Protein AF-A0A1D2M271-F1 (afdb_monomer)

pLDDT: mean 74.75, std 14.05, range [47.47, 93.06]

Foldseek 3Di:
DDDDPVNVVVVVVVVVVVVVVVVVVPVQAQPADVVLVVLLVQQVVQCVVVVNDNVRGDPRDPSNPPVNSRD

Solvent-accessible surface area (backbone atoms only — not comparable to full-atom values): 4300 Å² total; per-residue (Å²): 135,81,84,50,74,66,57,54,51,54,50,52,52,52,52,53,53,56,55,54,64,59,55,65,71,61,75,69,58,41,51,65,52,63,71,40,52,51,52,39,48,54,49,52,52,41,23,60,74,53,72,70,34,62,89,84,38,76,80,83,64,94,62,55,53,76,76,52,58,57,66

Structure (mmCIF, N/CA/C/O backbone):
data_AF-A0A1D2M271-F1
#
_entry.id   AF-A0A1D2M271-F1
#
loop_
_atom_site.group_PDB
_atom_site.id
_atom_site.type_symbol
_atom_site.label_atom_id
_atom_site.label_alt_id
_atom_site.label_comp_id
_atom_site.label_asym_id
_atom_site.label_entity_id
_atom_site.label_seq_id
_atom_site.pdbx_PDB_ins_code
_atom_site.Cartn_x
_atom_site.Cartn_y
_atom_site.Cartn_z
_atom_site.occupancy
_atom_site.B_iso_or_equiv
_atom_site.auth_seq_id
_atom_site.auth_comp_id
_atom_site.auth_asym_id
_atom_site.auth_atom_id
_atom_site.pdbx_PDB_model_num
ATOM 1 N N . MET A 1 1 ? -2.661 -2.153 53.800 1.00 55.53 1 MET A N 1
ATOM 2 C CA . MET A 1 1 ? -2.089 -3.515 53.679 1.00 55.53 1 MET A CA 1
ATOM 3 C C . MET A 1 1 ? -0.781 -3.398 52.907 1.00 55.53 1 MET A C 1
ATOM 5 O O . MET A 1 1 ? -0.777 -2.723 51.886 1.00 55.53 1 MET A O 1
ATOM 9 N N . LYS A 1 2 ? 0.338 -3.917 53.428 1.00 70.19 2 LYS A N 1
ATOM 10 C CA . LYS A 1 2 ? 1.668 -3.743 52.815 1.00 70.19 2 LYS A CA 1
ATOM 11 C C . LYS A 1 2 ? 1.862 -4.845 51.762 1.00 70.19 2 LYS A C 1
ATOM 13 O O . LYS A 1 2 ? 1.658 -6.006 52.117 1.00 70.19 2 LYS A O 1
ATOM 18 N N . PRO A 1 3 ? 2.189 -4.524 50.499 1.00 66.88 3 PRO A N 1
ATOM 19 C CA . PRO A 1 3 ? 2.348 -5.546 49.473 1.00 66.88 3 PRO A CA 1
ATOM 20 C C . PRO A 1 3 ? 3.494 -6.486 49.860 1.00 66.88 3 PRO A C 1
ATOM 22 O O . PRO A 1 3 ? 4.573 -6.044 50.258 1.00 66.88 3 PRO A O 1
ATOM 25 N N . SER A 1 4 ? 3.236 -7.792 49.786 1.00 82.56 4 SER A N 1
ATOM 26 C CA . SER A 1 4 ? 4.254 -8.811 50.036 1.00 82.56 4 SER A CA 1
ATOM 27 C C . SER A 1 4 ? 5.283 -8.792 48.906 1.00 82.56 4 SER A C 1
ATOM 29 O O . SER A 1 4 ? 4.943 -8.522 47.753 1.00 82.56 4 SER A O 1
ATOM 31 N N . LYS A 1 5 ? 6.542 -9.125 49.212 1.00 82.69 5 LYS A N 1
ATOM 32 C CA . LYS A 1 5 ? 7.622 -9.225 48.211 1.00 82.69 5 LYS A CA 1
ATOM 33 C C . LYS A 1 5 ? 7.252 -10.167 47.056 1.00 82.69 5 LYS A C 1
ATOM 35 O O . LYS A 1 5 ? 7.636 -9.921 45.919 1.00 82.69 5 LYS A O 1
ATOM 40 N N . VAL A 1 6 ? 6.448 -11.193 47.346 1.00 84.44 6 VAL A N 1
ATOM 41 C CA . VAL A 1 6 ? 5.918 -12.140 46.354 1.00 84.44 6 VAL A CA 1
ATOM 42 C C . VAL A 1 6 ? 4.979 -11.445 45.366 1.00 84.44 6 VAL A C 1
ATOM 44 O O . VAL A 1 6 ? 5.097 -11.641 44.164 1.00 84.44 6 VAL A O 1
ATOM 47 N N . THR A 1 7 ? 4.092 -10.575 45.853 1.00 83.56 7 THR A N 1
ATOM 48 C CA . THR A 1 7 ? 3.163 -9.812 45.007 1.00 83.56 7 THR A CA 1
ATOM 49 C C . THR A 1 7 ? 3.915 -8.875 44.065 1.00 83.56 7 THR A C 1
ATOM 51 O O . THR A 1 7 ? 3.563 -8.773 42.896 1.00 83.56 7 THR A O 1
ATOM 54 N N . VAL A 1 8 ? 4.984 -8.233 44.546 1.00 85.19 8 VAL A N 1
ATOM 55 C CA . VAL A 1 8 ? 5.812 -7.336 43.722 1.00 85.19 8 VAL A CA 1
ATOM 56 C C . VAL A 1 8 ? 6.543 -8.106 42.619 1.00 85.19 8 VAL A C 1
ATOM 58 O O . VAL A 1 8 ? 6.563 -7.652 41.478 1.00 85.19 8 VAL A O 1
ATOM 61 N N . LEU A 1 9 ? 7.092 -9.285 42.930 1.00 86.88 9 LEU A N 1
ATOM 62 C CA . LEU A 1 9 ? 7.777 -10.126 41.943 1.00 86.88 9 LEU A CA 1
ATOM 63 C C . LEU A 1 9 ? 6.831 -10.619 40.845 1.00 86.88 9 LEU A C 1
ATOM 65 O O . LEU A 1 9 ? 7.192 -10.555 39.675 1.00 86.88 9 LEU A O 1
ATOM 69 N N . LEU A 1 10 ? 5.620 -11.050 41.207 1.00 86.88 10 LEU A N 1
ATOM 70 C CA . LEU A 1 10 ? 4.625 -11.521 40.238 1.00 86.88 10 LEU A CA 1
ATOM 71 C C . LEU A 1 10 ? 4.156 -10.411 39.293 1.00 86.88 10 LEU A C 1
ATOM 73 O O . LEU A 1 10 ? 3.980 -10.647 38.102 1.00 86.88 10 LEU A O 1
ATOM 77 N N . ILE A 1 11 ? 3.979 -9.193 39.808 1.00 86.81 11 ILE A N 1
ATOM 78 C CA . ILE A 1 11 ? 3.612 -8.046 38.971 1.00 86.81 11 ILE A CA 1
ATOM 79 C C . ILE A 1 11 ? 4.762 -7.706 38.017 1.00 86.81 11 ILE A C 1
ATOM 81 O O . ILE A 1 11 ? 4.532 -7.503 36.829 1.00 86.81 11 ILE A O 1
ATOM 85 N N . ALA A 1 12 ? 6.003 -7.687 38.509 1.00 85.69 12 ALA A N 1
ATOM 86 C CA . ALA A 1 12 ? 7.165 -7.358 37.688 1.00 85.69 12 ALA A CA 1
ATOM 87 C C . ALA A 1 12 ? 7.386 -8.366 36.547 1.00 85.69 12 ALA A C 1
ATOM 89 O O . ALA A 1 12 ? 7.652 -7.956 35.417 1.00 85.69 12 ALA A O 1
ATOM 90 N N . THR A 1 13 ? 7.238 -9.669 36.810 1.00 84.94 13 THR A N 1
ATOM 91 C CA . THR A 1 13 ? 7.381 -10.700 35.770 1.00 84.94 13 THR A CA 1
ATOM 92 C C . THR A 1 13 ? 6.259 -10.631 34.743 1.00 84.94 13 THR A C 1
ATOM 94 O O . THR A 1 13 ? 6.526 -10.749 33.549 1.00 84.94 13 THR A O 1
ATOM 97 N N . PHE A 1 14 ? 5.024 -10.376 35.180 1.00 85.31 14 PHE A N 1
ATOM 98 C CA . PHE A 1 14 ? 3.891 -10.215 34.272 1.00 85.31 14 PHE A CA 1
ATOM 99 C C . PHE A 1 14 ? 4.054 -8.983 33.369 1.00 85.31 14 PHE A C 1
ATOM 101 O O . PHE A 1 14 ? 3.836 -9.071 32.163 1.00 85.31 14 PHE A O 1
ATOM 108 N N . CYS A 1 15 ? 4.527 -7.861 33.920 1.00 84.25 15 CYS A N 1
ATOM 109 C CA . CYS A 1 15 ? 4.843 -6.666 33.136 1.00 84.25 15 CYS A CA 1
ATOM 110 C C . CYS A 1 15 ? 5.958 -6.918 32.110 1.00 84.25 15 CYS A C 1
ATOM 112 O O . CYS A 1 15 ? 5.844 -6.477 30.970 1.00 84.25 15 CYS A O 1
ATOM 114 N N . ALA A 1 16 ? 7.020 -7.636 32.487 1.00 82.31 16 ALA A N 1
ATOM 115 C CA . ALA A 1 16 ? 8.120 -7.949 31.574 1.00 82.31 16 ALA A CA 1
ATOM 116 C C . ALA A 1 16 ? 7.685 -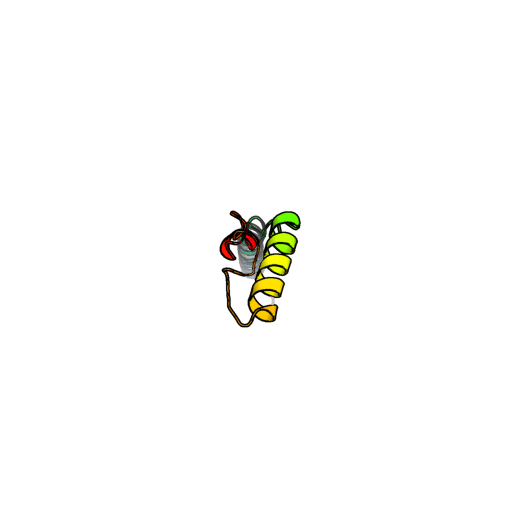8.884 30.432 1.00 82.31 16 ALA A C 1
ATOM 118 O O . ALA A 1 16 ? 8.060 -8.660 29.284 1.00 82.31 16 ALA A O 1
ATOM 119 N N . LEU A 1 17 ? 6.854 -9.889 30.731 1.00 80.19 17 LEU A N 1
ATOM 120 C CA . LEU A 1 17 ? 6.270 -10.778 29.723 1.00 80.19 17 LEU A CA 1
ATOM 121 C C . LEU A 1 17 ? 5.365 -10.013 28.755 1.00 80.19 17 LEU A C 1
ATOM 123 O O . LEU A 1 17 ? 5.479 -10.185 27.544 1.00 80.19 17 LEU A O 1
ATOM 127 N N . TRP A 1 18 ? 4.511 -9.129 29.274 1.00 77.81 18 TRP A N 1
ATOM 128 C CA . TRP A 1 18 ? 3.613 -8.338 28.437 1.00 77.81 18 TRP A CA 1
ATOM 129 C C . TRP A 1 18 ? 4.374 -7.377 27.514 1.00 77.81 18 TRP A C 1
ATOM 131 O O . TRP A 1 18 ? 4.051 -7.278 26.333 1.00 77.81 18 TRP A O 1
ATOM 141 N N . LEU A 1 19 ? 5.425 -6.724 28.021 1.00 73.62 19 LEU A N 1
ATOM 142 C CA . LEU A 1 19 ? 6.291 -5.870 27.204 1.00 73.62 19 LEU A CA 1
ATOM 143 C C . LEU A 1 19 ? 7.069 -6.668 26.147 1.00 73.62 19 LEU A C 1
ATOM 145 O O . LEU A 1 19 ? 7.216 -6.186 25.028 1.00 73.62 19 LEU A O 1
ATOM 149 N N . GLY A 1 20 ? 7.526 -7.882 26.469 1.00 66.88 20 GLY A N 1
ATOM 150 C CA . GLY A 1 20 ? 8.212 -8.758 25.514 1.00 66.88 20 GLY A CA 1
ATOM 151 C C . GLY A 1 20 ? 7.335 -9.141 24.319 1.00 66.88 20 GLY A C 1
ATOM 152 O O . GLY A 1 20 ? 7.792 -9.061 23.183 1.00 66.88 20 GLY A O 1
ATOM 153 N N . MET A 1 21 ? 6.057 -9.455 24.557 1.00 60.94 21 MET A N 1
ATOM 154 C CA . MET A 1 21 ? 5.114 -9.810 23.486 1.00 60.94 21 MET A CA 1
ATOM 155 C C . MET A 1 21 ? 4.812 -8.648 22.523 1.00 60.94 21 MET A C 1
ATOM 157 O O . MET A 1 21 ? 4.520 -8.888 21.358 1.00 60.94 21 MET A O 1
ATOM 161 N N . MET A 1 22 ? 4.906 -7.390 22.969 1.00 60.12 22 MET A N 1
ATOM 162 C CA . MET A 1 22 ? 4.672 -6.223 22.100 1.00 60.12 22 MET A CA 1
ATOM 163 C C . MET A 1 22 ? 5.842 -5.931 21.144 1.00 60.12 22 MET A C 1
ATOM 165 O O . MET A 1 22 ? 5.663 -5.246 20.137 1.00 60.12 22 MET A O 1
ATOM 169 N N . VAL A 1 23 ? 7.051 -6.416 21.449 1.00 58.47 23 VAL A N 1
ATOM 170 C CA . VAL A 1 23 ? 8.256 -6.122 20.655 1.00 58.47 23 VAL A CA 1
ATOM 171 C C . VAL A 1 23 ? 8.338 -6.986 19.391 1.00 58.47 23 VAL A C 1
ATOM 173 O O . VAL A 1 23 ? 8.792 -6.497 18.358 1.00 58.47 23 VAL A O 1
ATOM 176 N N . GLU A 1 24 ? 7.856 -8.231 19.427 1.00 52.66 24 GLU A N 1
ATOM 177 C CA . GLU A 1 24 ? 7.907 -9.141 18.269 1.00 52.66 24 GLU A CA 1
ATOM 178 C C . GLU A 1 24 ? 7.020 -8.678 17.099 1.00 52.66 24 GLU A C 1
ATOM 180 O O . GLU A 1 24 ? 7.432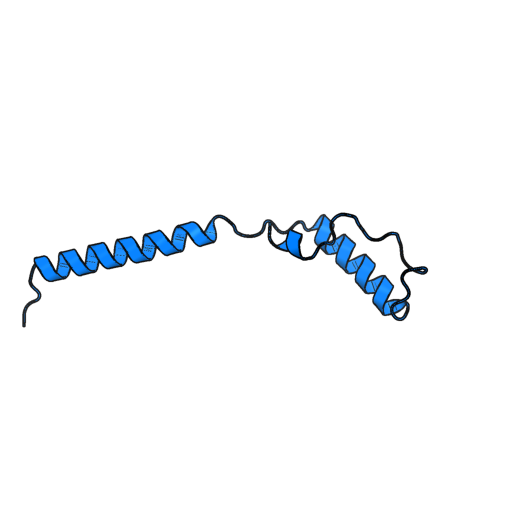 -8.759 15.943 1.00 52.66 24 GLU A O 1
ATOM 185 N N . GLU A 1 25 ? 5.861 -8.083 17.387 1.00 53.25 25 GLU A N 1
ATOM 186 C CA . GLU A 1 25 ? 4.908 -7.591 16.376 1.00 53.25 25 GLU A CA 1
ATOM 187 C C . GLU A 1 25 ? 5.414 -6.356 15.601 1.00 53.25 25 GLU A C 1
ATOM 189 O O . GLU A 1 25 ? 4.918 -6.050 14.521 1.00 53.25 25 GLU A O 1
ATOM 194 N N . THR A 1 26 ? 6.424 -5.636 16.109 1.00 51.44 26 THR A N 1
ATOM 195 C CA . THR A 1 26 ? 6.915 -4.397 15.464 1.00 51.44 26 THR A CA 1
ATOM 196 C C . THR A 1 26 ? 8.067 -4.655 14.479 1.00 51.44 26 THR A C 1
ATOM 198 O O . THR A 1 26 ? 8.436 -3.782 13.696 1.00 51.44 26 THR A O 1
ATOM 201 N N . SER A 1 27 ? 8.643 -5.860 14.497 1.00 49.78 27 SER A N 1
ATOM 202 C CA . SER A 1 27 ? 9.784 -6.250 13.652 1.00 49.78 27 SER A CA 1
ATOM 203 C C . SER A 1 27 ? 9.398 -6.501 12.187 1.00 49.78 27 SER A C 1
ATOM 205 O O . SER A 1 27 ? 10.234 -6.397 11.294 1.00 49.78 27 SER A O 1
ATOM 207 N N . SER A 1 28 ? 8.120 -6.781 11.927 1.00 52.75 28 SER A N 1
ATOM 208 C CA . SER A 1 28 ? 7.585 -7.018 10.578 1.00 52.75 28 SER A CA 1
ATOM 209 C C . SER A 1 28 ? 6.859 -5.780 10.054 1.00 52.75 28 SER A C 1
ATOM 211 O O . SER A 1 28 ? 5.766 -5.879 9.502 1.00 52.75 28 SER A O 1
ATOM 213 N N . ALA A 1 29 ? 7.408 -4.592 10.332 1.00 55.09 29 ALA A N 1
ATOM 214 C CA . ALA A 1 29 ? 6.844 -3.363 9.810 1.00 55.09 29 ALA A CA 1
ATOM 215 C C . ALA A 1 29 ? 7.095 -3.310 8.297 1.00 55.09 29 ALA A C 1
ATOM 217 O O . ALA A 1 29 ? 8.257 -3.344 7.885 1.00 55.09 29 ALA A O 1
ATOM 218 N N . PRO A 1 30 ? 6.032 -3.133 7.506 1.00 57.00 30 PRO A N 1
ATOM 219 C CA . PRO A 1 30 ? 6.121 -2.910 6.085 1.00 57.00 30 PRO A CA 1
ATOM 220 C C . PRO A 1 30 ? 7.196 -1.918 5.626 1.00 57.00 30 PRO A C 1
ATOM 222 O O . PRO A 1 30 ? 7.028 -0.7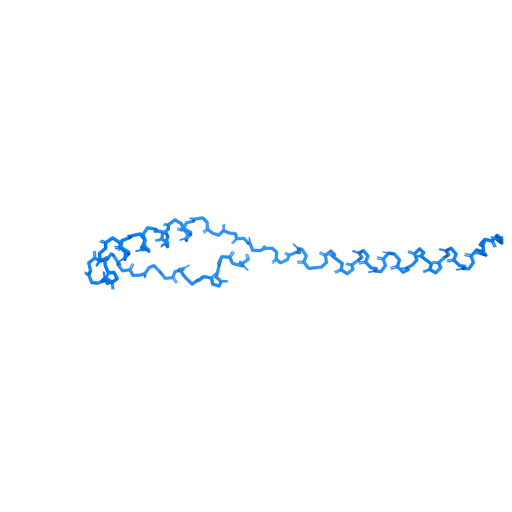07 5.770 1.00 57.00 30 PRO A O 1
ATOM 225 N N . GLN A 1 31 ? 8.281 -2.376 5.019 1.00 60.72 31 GLN A N 1
ATOM 226 C CA . GLN A 1 31 ? 9.131 -1.595 4.134 1.00 60.72 31 GLN A CA 1
ATOM 227 C C . GLN A 1 31 ? 8.298 -1.098 2.951 1.00 60.72 31 GLN A C 1
ATOM 229 O O . GLN A 1 31 ? 8.012 -1.792 1.975 1.00 60.72 31 GLN A O 1
ATOM 234 N N . ILE A 1 32 ? 7.896 0.165 3.053 1.00 64.62 32 ILE A N 1
ATOM 235 C CA . ILE A 1 32 ? 7.197 0.873 1.989 1.00 64.62 32 ILE A CA 1
ATOM 236 C C . ILE A 1 32 ? 8.156 1.046 0.805 1.00 64.62 32 ILE A C 1
ATOM 238 O O . ILE A 1 32 ? 9.086 1.855 0.852 1.00 64.62 32 ILE A O 1
ATOM 242 N N . ASP A 1 33 ? 7.902 0.330 -0.290 1.00 69.62 33 ASP A N 1
ATOM 243 C CA . ASP A 1 33 ? 8.561 0.593 -1.567 1.00 69.62 33 ASP A CA 1
ATOM 244 C C . ASP A 1 33 ? 7.943 1.846 -2.218 1.00 69.62 33 ASP A C 1
ATOM 246 O O . ASP A 1 33 ? 6.833 1.842 -2.769 1.00 69.62 33 ASP A O 1
ATOM 250 N N . TRP A 1 34 ? 8.676 2.958 -2.141 1.00 71.81 34 TRP A N 1
ATOM 251 C CA . TRP A 1 34 ? 8.265 4.244 -2.708 1.00 71.81 34 TRP A CA 1
ATOM 252 C C . TRP A 1 34 ? 8.184 4.226 -4.238 1.00 71.81 34 TRP A C 1
ATOM 254 O O . TRP A 1 34 ? 7.331 4.906 -4.810 1.00 71.81 34 TRP A O 1
ATOM 264 N N . GLY A 1 35 ? 9.023 3.436 -4.913 1.00 73.56 35 GLY A N 1
ATOM 265 C CA . GLY A 1 35 ? 8.990 3.294 -6.369 1.00 73.56 35 GLY A CA 1
ATOM 266 C C . GLY A 1 35 ? 7.709 2.606 -6.836 1.00 73.56 35 GLY A C 1
ATOM 267 O O . GLY A 1 35 ? 7.053 3.069 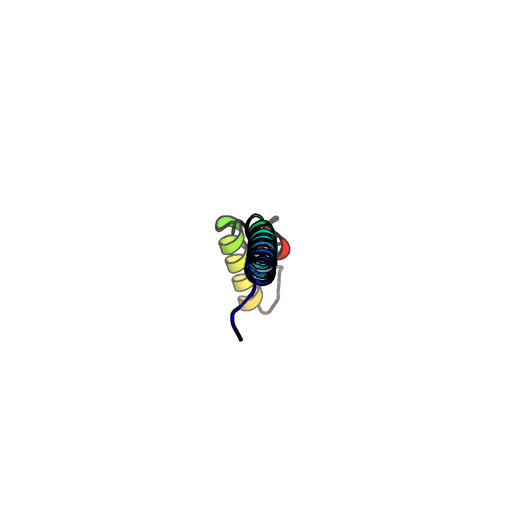-7.775 1.00 73.56 35 GLY A O 1
ATOM 268 N N . CYS A 1 36 ? 7.301 1.558 -6.122 1.00 72.44 36 CYS A N 1
ATOM 269 C CA . CYS A 1 36 ? 6.015 0.903 -6.301 1.00 72.44 36 CYS A CA 1
ATOM 270 C C . CYS A 1 36 ? 4.889 1.895 -6.008 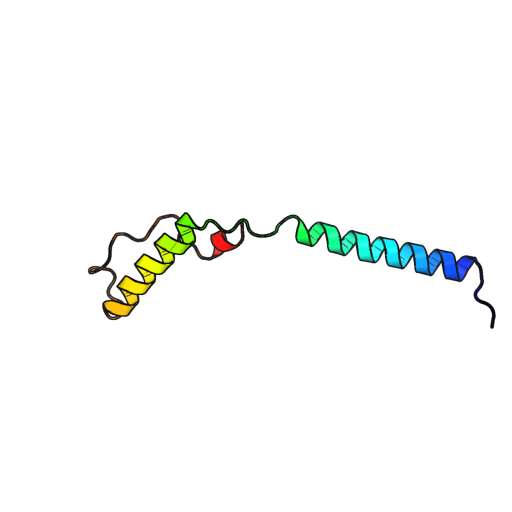1.00 72.44 36 CYS A C 1
ATOM 272 O O . CYS A 1 36 ? 4.069 2.145 -6.884 1.00 72.44 36 CYS A O 1
ATOM 274 N N . THR A 1 37 ? 4.914 2.565 -4.854 1.00 76.19 37 THR A N 1
ATOM 275 C CA . THR A 1 37 ? 3.876 3.528 -4.429 1.00 76.19 37 THR A CA 1
ATOM 276 C C . THR A 1 37 ? 3.600 4.593 -5.486 1.00 76.19 37 THR A C 1
ATOM 278 O O . THR A 1 37 ? 2.445 4.826 -5.861 1.00 76.19 37 THR A O 1
ATOM 281 N N . ILE A 1 38 ? 4.653 5.209 -6.022 1.00 82.19 38 ILE A N 1
ATOM 282 C CA . ILE A 1 38 ? 4.536 6.243 -7.053 1.00 82.19 38 ILE A CA 1
ATOM 283 C C . ILE A 1 38 ? 3.986 5.648 -8.353 1.00 82.19 38 ILE A C 1
ATOM 285 O O . ILE A 1 38 ? 3.054 6.206 -8.935 1.00 82.19 38 ILE A O 1
ATOM 289 N N . SER A 1 39 ? 4.504 4.495 -8.782 1.00 83.25 39 SER A N 1
ATOM 290 C CA . SER A 1 39 ? 4.065 3.829 -10.015 1.00 83.25 39 SER A CA 1
ATOM 291 C C . SER A 1 39 ? 2.585 3.435 -9.959 1.00 83.25 39 SER A C 1
ATOM 293 O O . SER A 1 39 ? 1.844 3.650 -10.922 1.00 83.25 39 SER A O 1
ATOM 295 N N . CYS A 1 40 ? 2.118 2.934 -8.813 1.00 82.88 40 CYS A N 1
ATOM 296 C CA . CYS A 1 40 ? 0.715 2.579 -8.600 1.00 82.88 40 CYS A CA 1
ATOM 297 C C . CYS A 1 40 ? -0.176 3.805 -8.561 1.00 82.88 40 CYS A C 1
ATOM 299 O O . CYS A 1 40 ? -1.262 3.798 -9.138 1.00 82.88 40 CYS A O 1
ATOM 301 N N . THR A 1 41 ? 0.275 4.861 -7.888 1.00 85.88 41 THR A N 1
ATOM 302 C CA . THR A 1 41 ? -0.466 6.121 -7.805 1.00 85.88 41 THR A CA 1
ATOM 303 C C . THR A 1 41 ? -0.644 6.715 -9.196 1.00 85.88 41 THR A C 1
ATOM 305 O O . THR A 1 41 ? -1.753 7.094 -9.563 1.00 85.88 41 THR A O 1
ATOM 308 N N . TYR A 1 42 ? 0.417 6.721 -10.006 1.00 88.44 42 TYR A N 1
ATOM 309 C CA . TYR A 1 42 ? 0.368 7.200 -11.383 1.00 88.44 42 TYR A CA 1
ATOM 310 C C . TYR A 1 42 ? -0.606 6.388 -12.246 1.00 88.44 42 TYR A C 1
ATOM 312 O O . TYR A 1 42 ? -1.439 6.962 -12.953 1.00 88.44 42 TYR A O 1
ATOM 320 N N . TRP A 1 43 ? -0.556 5.057 -12.147 1.00 89.06 43 TRP A N 1
ATOM 321 C CA . TRP A 1 43 ? -1.464 4.189 -12.892 1.00 89.06 43 TRP A CA 1
ATOM 322 C C . TRP A 1 43 ? -2.929 4.386 -12.471 1.00 89.06 43 TRP A C 1
ATOM 324 O O . TRP A 1 43 ? -3.792 4.587 -13.324 1.00 89.06 43 TRP A O 1
ATOM 334 N N . ASN A 1 44 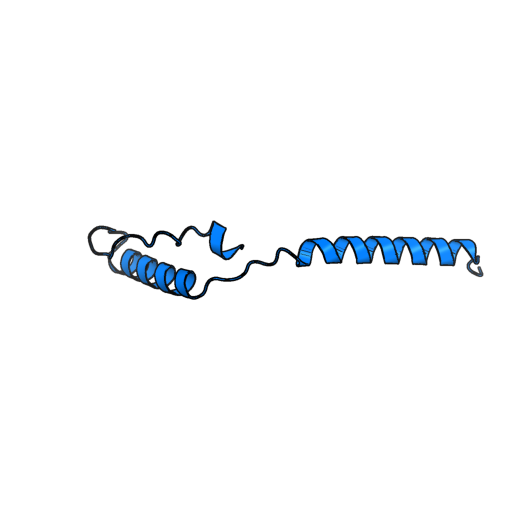? -3.212 4.414 -11.164 1.00 87.19 44 ASN A N 1
ATOM 335 C CA . ASN A 1 44 ? -4.566 4.638 -10.646 1.00 87.19 44 ASN A CA 1
ATOM 336 C C . ASN A 1 44 ? -5.096 6.034 -11.003 1.00 87.19 44 ASN A C 1
ATOM 338 O O . ASN A 1 44 ? -6.266 6.177 -11.353 1.00 87.19 44 ASN A O 1
ATOM 342 N N . ALA A 1 45 ? -4.242 7.059 -10.978 1.00 89.94 45 ALA A N 1
ATOM 343 C CA . ALA A 1 45 ? -4.611 8.402 -11.412 1.00 89.94 45 ALA A CA 1
ATOM 344 C C . ALA A 1 45 ? -4.996 8.426 -12.897 1.00 89.94 45 ALA A C 1
ATOM 346 O O . ALA A 1 45 ? -6.001 9.039 -13.259 1.00 89.94 45 ALA A O 1
ATOM 347 N N . CYS A 1 46 ? -4.244 7.725 -13.752 1.00 90.81 46 CYS A N 1
ATOM 348 C CA . CYS A 1 46 ? -4.613 7.548 -15.153 1.00 90.81 46 CYS A CA 1
ATOM 349 C C . CYS A 1 46 ? -5.967 6.836 -15.293 1.00 90.81 46 CYS A C 1
ATOM 351 O O . CYS A 1 46 ? -6.844 7.309 -16.017 1.00 90.81 46 CYS A O 1
ATOM 353 N N . TYR A 1 47 ? -6.150 5.730 -14.573 1.00 92.00 47 TYR A N 1
ATOM 354 C CA . TYR A 1 47 ? -7.359 4.915 -14.627 1.00 92.00 47 TYR A CA 1
ATOM 355 C C . TYR A 1 47 ? -8.606 5.725 -14.253 1.00 92.00 47 TYR A C 1
ATOM 357 O O . TYR A 1 47 ? -9.597 5.707 -14.982 1.00 92.00 47 TYR A O 1
ATOM 365 N N . ILE A 1 48 ? -8.532 6.515 -13.179 1.00 92.06 48 ILE A N 1
ATOM 366 C CA . ILE A 1 48 ? -9.621 7.400 -12.745 1.00 92.06 48 ILE A CA 1
ATOM 367 C C . ILE A 1 48 ? -9.846 8.529 -13.757 1.00 92.06 48 ILE A C 1
ATOM 369 O O . ILE A 1 48 ? -10.988 8.800 -14.128 1.00 92.06 48 ILE A O 1
ATOM 373 N N . LYS A 1 49 ? -8.774 9.164 -14.249 1.00 93.06 49 LYS A N 1
ATOM 374 C CA . LYS A 1 49 ? -8.866 10.250 -15.239 1.00 93.06 49 LYS A CA 1
ATOM 375 C C . LYS A 1 49 ? -9.561 9.801 -16.527 1.00 93.06 49 LYS A C 1
ATOM 377 O O . LYS A 1 49 ? -10.303 10.583 -17.114 1.00 93.06 49 LYS A O 1
ATOM 382 N N . ASN A 1 50 ? -9.347 8.555 -16.939 1.00 91.00 50 ASN A N 1
ATOM 383 C CA . ASN A 1 50 ? -9.942 7.973 -18.141 1.00 91.00 50 ASN A CA 1
ATOM 384 C C . ASN A 1 50 ? -11.265 7.235 -17.866 1.00 91.00 50 ASN A C 1
ATOM 386 O O . ASN A 1 50 ? -11.692 6.412 -18.674 1.00 91.00 50 ASN A O 1
ATOM 390 N N . GLY A 1 51 ? -11.920 7.497 -16.729 1.00 91.06 51 GLY A N 1
ATOM 391 C CA . GLY A 1 51 ? -13.243 6.946 -16.428 1.00 91.06 51 GLY A CA 1
ATOM 392 C C . GLY A 1 51 ? -13.242 5.431 -16.243 1.00 91.06 51 GLY A C 1
ATOM 393 O O . GLY A 1 51 ? -14.155 4.757 -16.710 1.00 91.06 51 GLY A O 1
ATOM 394 N N . PHE A 1 52 ? -12.218 4.899 -15.576 1.00 88.81 52 PHE A N 1
ATOM 395 C CA . PHE A 1 52 ? -12.025 3.467 -15.348 1.00 88.81 52 PHE A CA 1
ATOM 396 C C . PHE A 1 52 ? -11.736 2.676 -16.639 1.00 88.81 52 PHE A C 1
ATOM 398 O O . PHE A 1 52 ? -11.98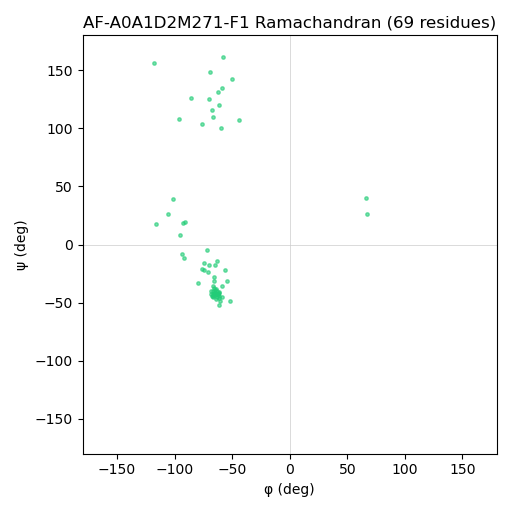0 1.471 -16.718 1.00 88.81 52 PHE A O 1
ATOM 405 N N . ASN A 1 53 ? -11.177 3.337 -17.660 1.00 88.56 53 ASN A N 1
ATOM 406 C CA . ASN A 1 53 ? -10.709 2.687 -18.879 1.00 88.56 53 ASN A CA 1
ATOM 407 C C . ASN A 1 53 ? -9.200 2.398 -18.814 1.00 88.56 53 ASN A C 1
ATOM 409 O O . ASN A 1 53 ? -8.367 3.300 -18.920 1.00 88.56 53 ASN A O 1
ATOM 413 N N . LYS A 1 54 ? -8.849 1.117 -18.674 1.00 85.38 54 LYS A N 1
ATOM 414 C CA . LYS A 1 54 ? -7.455 0.649 -18.614 1.00 85.38 54 LYS A CA 1
ATOM 415 C C . LYS A 1 54 ? -6.712 0.733 -19.952 1.00 85.38 54 LYS A C 1
ATOM 417 O O . LYS A 1 54 ? -5.490 0.824 -19.940 1.00 85.38 54 LYS A O 1
ATOM 422 N N . ASP A 1 55 ? -7.421 0.733 -21.081 1.00 89.62 55 ASP A N 1
ATOM 423 C CA . ASP A 1 55 ? -6.810 0.702 -22.419 1.00 89.62 55 ASP A CA 1
ATOM 424 C C . ASP A 1 55 ? -6.194 2.059 -22.800 1.00 89.62 55 ASP A C 1
ATOM 426 O O . ASP A 1 55 ? -5.383 2.156 -23.717 1.00 89.62 55 ASP A O 1
ATOM 430 N N . GLN A 1 56 ? -6.561 3.115 -22.068 1.00 88.25 56 GLN A N 1
ATOM 431 C CA . GLN A 1 56 ? -6.010 4.465 -22.206 1.00 88.25 56 GLN A CA 1
ATOM 432 C C . GLN A 1 56 ? -4.874 4.753 -21.216 1.00 88.25 56 GLN A C 1
ATOM 434 O O . GLN A 1 56 ? -4.428 5.897 -21.097 1.00 88.25 56 GLN A O 1
ATOM 439 N N . CYS A 1 57 ? -4.418 3.732 -20.490 1.00 87.44 57 CYS A N 1
ATOM 440 C CA . CYS A 1 57 ? -3.376 3.840 -19.483 1.00 87.44 57 CYS A CA 1
ATOM 441 C C . CYS A 1 57 ? -2.152 2.999 -19.833 1.00 87.44 57 CYS A C 1
ATOM 443 O O . CYS A 1 57 ? -2.254 2.033 -20.592 1.00 87.44 57 CYS A O 1
ATOM 445 N N . PRO A 1 58 ? -0.972 3.354 -19.293 1.00 85.62 58 PRO A N 1
ATOM 446 C CA . PRO A 1 58 ? 0.200 2.501 -19.418 1.00 85.62 58 PRO A CA 1
ATOM 447 C C . PRO A 1 58 ? -0.078 1.110 -18.819 1.00 85.62 58 PRO A C 1
ATOM 449 O O . PRO A 1 58 ? -1.000 0.956 -18.009 1.00 85.62 58 PRO A O 1
ATOM 452 N N . PRO A 1 59 ? 0.722 0.091 -19.179 1.00 87.06 59 PRO A N 1
ATOM 453 C CA . PRO A 1 59 ? 0.596 -1.245 -18.609 1.00 87.06 59 PRO A CA 1
ATOM 454 C C . PRO A 1 59 ? 0.564 -1.214 -17.079 1.00 87.06 59 PRO A C 1
ATOM 456 O O . PRO A 1 59 ? 1.275 -0.421 -16.458 1.00 87.06 59 PRO A O 1
ATOM 459 N N . TYR A 1 60 ? -0.258 -2.080 -16.479 1.00 82.19 60 TYR A N 1
ATOM 460 C CA . TYR A 1 60 ? -0.339 -2.172 -15.026 1.00 82.19 60 TYR A CA 1
ATOM 461 C C . TYR A 1 60 ? 1.032 -2.586 -14.460 1.00 82.19 60 TYR A C 1
ATOM 463 O O . TYR A 1 60 ? 1.547 -3.644 -14.834 1.00 82.19 60 TYR A O 1
ATOM 471 N N . PRO A 1 61 ? 1.651 -1.768 -13.598 1.00 76.62 61 PRO A N 1
ATOM 472 C CA . PRO A 1 61 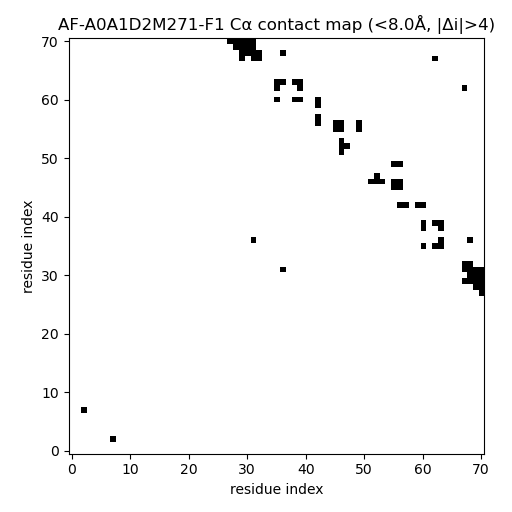? 2.937 -2.089 -12.977 1.00 76.62 61 PRO A CA 1
ATOM 473 C C . PRO A 1 61 ? 2.882 -3.398 -12.170 1.00 76.62 61 PRO A C 1
ATOM 475 O O . PRO A 1 61 ? 1.977 -3.619 -11.368 1.00 76.62 61 PRO A O 1
ATOM 478 N N . SER A 1 62 ? 3.896 -4.254 -12.336 1.00 71.69 62 SER A N 1
ATOM 479 C CA . SER A 1 62 ? 3.961 -5.612 -11.763 1.00 71.69 62 SER A CA 1
ATOM 480 C C . SER A 1 62 ? 3.976 -5.675 -10.231 1.00 71.69 62 SER A C 1
ATOM 482 O O . SER A 1 62 ? 3.784 -6.744 -9.661 1.00 71.69 62 SER A O 1
ATOM 484 N N . ASN A 1 63 ? 4.222 -4.546 -9.564 1.00 64.06 63 ASN A N 1
ATOM 485 C CA . ASN A 1 63 ? 4.405 -4.465 -8.115 1.00 64.06 63 ASN A CA 1
ATOM 486 C C . ASN A 1 63 ? 3.324 -3.630 -7.418 1.00 64.06 63 ASN A C 1
ATOM 488 O O . ASN A 1 63 ? 3.522 -3.207 -6.285 1.00 64.06 63 ASN A O 1
ATOM 492 N N . CYS A 1 64 ? 2.189 -3.391 -8.079 1.00 67.75 64 CYS A N 1
ATOM 493 C CA . CYS A 1 64 ? 1.089 -2.607 -7.513 1.00 67.75 64 CYS A CA 1
ATOM 494 C C . CYS A 1 64 ? 0.038 -3.399 -6.759 1.00 67.75 64 CYS A C 1
ATOM 496 O O . CYS A 1 64 ? -1.061 -2.907 -6.509 1.00 67.75 64 CYS A O 1
ATOM 498 N N . ASP A 1 65 ? 0.409 -4.604 -6.348 1.00 63.97 65 ASP A N 1
ATOM 499 C CA . ASP A 1 65 ? -0.378 -5.359 -5.401 1.00 63.97 65 ASP A CA 1
ATOM 500 C C . ASP A 1 65 ? -0.342 -4.645 -4.046 1.00 63.97 65 ASP A C 1
ATOM 502 O O . ASP A 1 65 ? 0.721 -4.503 -3.434 1.00 63.97 65 ASP A O 1
ATOM 506 N N . CYS A 1 66 ? -1.502 -4.170 -3.585 1.00 55.56 66 CYS A N 1
ATOM 507 C CA . CYS A 1 66 ? -1.619 -3.426 -2.336 1.00 55.56 66 CYS A CA 1
ATOM 508 C C . CYS A 1 66 ? -1.080 -4.208 -1.128 1.00 55.56 66 CYS A C 1
ATOM 510 O O . CYS A 1 66 ? -0.674 -3.606 -0.134 1.00 55.56 66 CYS A O 1
ATOM 512 N N . SER A 1 67 ? -1.015 -5.536 -1.234 1.00 52.97 67 SER A N 1
ATOM 513 C CA . SER A 1 67 ? -0.409 -6.420 -0.241 1.00 52.97 67 SER A CA 1
ATOM 514 C C . SER A 1 67 ? 1.106 -6.232 -0.076 1.00 52.97 67 SER A C 1
ATOM 516 O O . SER A 1 67 ? 1.650 -6.649 0.940 1.00 52.97 67 SER A O 1
ATOM 518 N N . ARG A 1 68 ? 1.802 -5.599 -1.031 1.00 51.81 68 ARG A N 1
ATOM 519 C CA . ARG A 1 68 ? 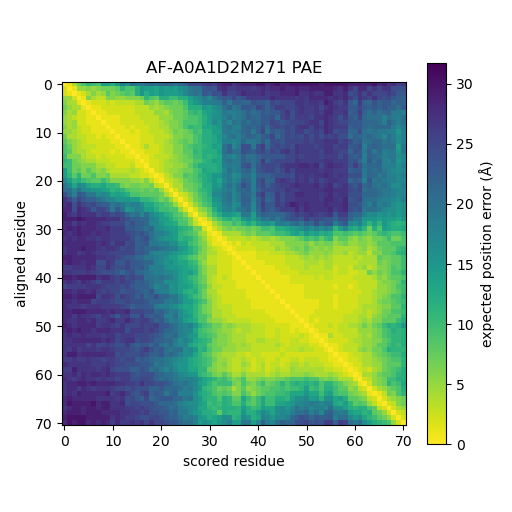3.255 -5.340 -0.975 1.00 51.81 68 ARG A CA 1
ATOM 520 C C . ARG A 1 68 ? 3.636 -3.978 -0.399 1.00 51.81 68 ARG A C 1
ATOM 522 O O . ARG A 1 68 ? 4.805 -3.762 -0.112 1.00 51.81 68 ARG A O 1
ATOM 529 N N . PHE A 1 69 ? 2.668 -3.093 -0.152 1.00 52.88 69 PHE A N 1
ATOM 530 C CA . PHE A 1 69 ? 2.893 -1.919 0.706 1.00 52.88 69 PHE A CA 1
ATOM 531 C C . PHE A 1 69 ? 3.030 -2.294 2.181 1.00 52.88 69 PHE A C 1
ATOM 533 O O . PHE A 1 69 ? 3.285 -1.416 3.000 1.00 52.88 69 PHE A O 1
ATOM 540 N N . ALA A 1 70 ? 2.828 -3.581 2.491 1.00 47.47 70 ALA A N 1
ATOM 541 C CA . ALA A 1 70 ? 2.881 -4.181 3.805 1.00 47.47 70 ALA A CA 1
ATOM 542 C C . ALA A 1 70 ? 4.164 -5.036 4.048 1.00 47.47 70 ALA A C 1
ATOM 544 O O . ALA A 1 70 ? 4.085 -6.003 4.797 1.00 47.47 70 ALA A O 1
ATOM 545 N N . GLY A 1 71 ? 5.292 -4.761 3.370 1.00 47.72 71 GLY A N 1
ATOM 546 C CA . GLY A 1 71 ? 6.470 -5.651 3.375 1.00 47.72 71 GLY A CA 1
ATOM 547 C C . GLY A 1 71 ? 7.504 -5.430 4.463 1.00 47.72 71 GLY A C 1
ATOM 548 O O . GLY A 1 71 ? 8.494 -4.781 4.112 1.00 47.72 71 GLY A O 1
#

Mean predicted aligned error: 14.36 Å

Secondary structure (DSSP, 8-state):
-PPPHHHHHHHHHHHHHHHHHHHHTTTT-----HHHHHHHHHHHHHHHHTTS-GGGSPPPPTT--GGGGG-

Radius of gyration: 24.46 Å; Cα contacts (8 Å, |Δi|>4): 43; chains: 1; bounding box: 23×22×76 Å

Sequence (71 aa):
MKPSKVTVLLIATFCALWLGMMVEETSSAPQIDWGCTISCTYWNACYIKNGFNKDQCPPYPSNCDCSRFAG

Organism: Orchesella cincta (NCBI:txid48709)